Protein AF-A0A918EBH6-F1 (afdb_monomer)

Radius of gyration: 15.19 Å; Cα contacts (8 Å, |Δi|>4): 99; chains: 1; bounding box: 37×30×36 Å

Nearest PDB structures (foldseek):
  1r7l-assembly1_A  TM=7.606E-01  e=1.614E+00  Bacillus cereus
  1r7l-assembly1_B  TM=5.642E-01  e=1.238E+00  Bacillus cereus
  2ltr-assembly1_A  TM=5.351E-01  e=4.086E+00  Caenorhabditis elegans
  1us8-assembly1_B  TM=3.427E-01  e=2.744E+00  Pyrococcus furiosus
  8dba-assembly1_J  TM=3.401E-01  e=5.692E+00  Cereibacter sphaeroides

Organism: NCBI:txid2047744

Structure (mmCIF, N/CA/C/O backbone):
data_AF-A0A918EBH6-F1
#
_entry.id   AF-A0A918EBH6-F1
#
loop_
_atom_site.group_PDB
_atom_site.id
_atom_site.type_symbol
_atom_site.label_atom_id
_atom_site.label_alt_id
_atom_site.label_comp_id
_atom_site.label_asym_id
_atom_site.label_entity_id
_atom_site.label_seq_id
_atom_site.pdbx_PDB_ins_code
_atom_site.Cartn_x
_atom_site.Cartn_y
_atom_site.Cartn_z
_atom_site.occupancy
_atom_site.B_iso_or_equiv
_atom_site.auth_seq_id
_atom_site.auth_comp_id
_atom_site.auth_asym_id
_atom_site.auth_atom_id
_atom_site.pdbx_PDB_model_num
ATOM 1 N N . MET A 1 1 ? -3.705 -5.105 -1.603 1.00 84.56 1 MET A N 1
ATOM 2 C CA . MET A 1 1 ? -3.701 -3.723 -1.078 1.00 84.56 1 MET A CA 1
ATOM 3 C C . MET A 1 1 ? -3.090 -3.714 0.314 1.00 84.56 1 MET A C 1
ATOM 5 O O . MET A 1 1 ? -3.459 -4.544 1.137 1.00 84.56 1 MET A O 1
ATOM 9 N N . LEU A 1 2 ? -2.163 -2.790 0.559 1.00 86.94 2 LEU A N 1
ATOM 10 C CA . LEU A 1 2 ? -1.506 -2.577 1.850 1.00 86.94 2 LEU A 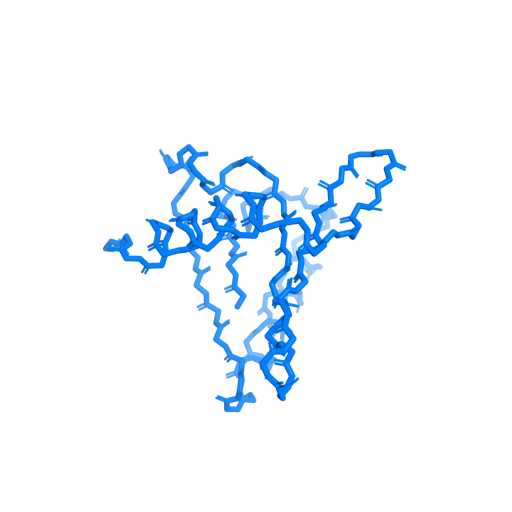CA 1
ATOM 11 C C . LEU A 1 2 ? -1.942 -1.218 2.399 1.00 86.94 2 LEU A C 1
ATOM 13 O O . LEU A 1 2 ? -1.883 -0.232 1.669 1.00 86.94 2 LEU A O 1
ATOM 17 N N . ILE A 1 3 ? -2.392 -1.167 3.652 1.00 88.19 3 ILE A N 1
ATOM 18 C CA . ILE A 1 3 ? -2.831 0.075 4.302 1.00 88.19 3 ILE A CA 1
ATOM 19 C C . ILE A 1 3 ? -2.131 0.233 5.647 1.00 88.19 3 ILE A C 1
ATOM 21 O O . ILE A 1 3 ? -2.093 -0.697 6.444 1.00 88.19 3 ILE A O 1
ATOM 25 N N . ASP A 1 4 ? -1.629 1.433 5.925 1.00 85.69 4 ASP A N 1
ATOM 26 C CA . ASP A 1 4 ? -1.108 1.802 7.240 1.00 85.69 4 ASP A CA 1
ATOM 27 C C . ASP A 1 4 ? -2.236 1.892 8.291 1.00 85.69 4 ASP A C 1
ATOM 29 O O . ASP A 1 4 ? -3.264 2.546 8.084 1.00 85.69 4 ASP A O 1
ATOM 33 N N . ALA A 1 5 ? -2.047 1.269 9.458 1.00 86.56 5 ALA A N 1
ATOM 34 C CA . ALA A 1 5 ? -3.054 1.243 10.523 1.00 86.56 5 ALA A CA 1
ATOM 35 C C . ALA A 1 5 ? -3.405 2.640 11.078 1.00 86.56 5 ALA A C 1
ATOM 37 O O . ALA A 1 5 ? -4.449 2.825 11.707 1.00 86.56 5 ALA A O 1
ATOM 38 N N . GLY A 1 6 ? -2.539 3.634 10.896 1.00 85.50 6 GLY A N 1
ATOM 39 C CA . GLY A 1 6 ? -2.749 5.042 11.234 1.00 85.50 6 GLY A CA 1
ATOM 40 C C . GLY A 1 6 ? -3.800 5.708 10.385 1.00 85.50 6 GLY A C 1
ATOM 41 O O . GLY A 1 6 ? -4.591 6.482 10.925 1.00 85.50 6 GLY A O 1
ATOM 42 N N . VAL A 1 7 ? -3.909 5.338 9.111 1.00 85.44 7 VAL A N 1
ATOM 43 C CA . VAL A 1 7 ? -4.975 5.841 8.236 1.00 85.44 7 VAL A CA 1
ATOM 44 C C . VAL A 1 7 ? -6.351 5.436 8.766 1.00 85.44 7 VAL A C 1
ATOM 46 O O . VAL A 1 7 ? -7.260 6.259 8.775 1.00 85.44 7 VAL A O 1
ATOM 49 N N . LEU A 1 8 ? -6.492 4.226 9.318 1.00 87.44 8 LEU A N 1
ATOM 50 C CA . LEU A 1 8 ? -7.761 3.759 9.895 1.00 87.44 8 LEU A CA 1
ATOM 51 C C . LEU A 1 8 ? -8.138 4.487 11.197 1.00 87.44 8 LEU A C 1
ATOM 53 O O . LEU A 1 8 ? -9.311 4.542 11.565 1.00 87.44 8 LEU A O 1
ATOM 57 N N . ARG A 1 9 ? -7.150 5.029 11.920 1.00 83.81 9 ARG A N 1
ATOM 58 C CA . ARG A 1 9 ? -7.356 5.734 13.200 1.00 83.81 9 ARG A CA 1
ATOM 59 C C . ARG A 1 9 ? -7.455 7.246 13.043 1.00 83.81 9 ARG A C 1
ATOM 61 O O . ARG A 1 9 ? -7.998 7.923 13.919 1.00 83.81 9 ARG A O 1
ATOM 68 N N . ARG A 1 10 ? -6.932 7.792 11.948 1.00 83.12 10 ARG A N 1
ATOM 69 C CA . ARG A 1 10 ? -7.021 9.213 11.637 1.00 83.12 10 ARG A CA 1
ATOM 70 C C . ARG A 1 10 ? -8.454 9.533 11.231 1.00 83.12 10 ARG A C 1
ATOM 72 O O . ARG A 1 10 ? -8.917 9.115 10.179 1.00 83.12 10 ARG A O 1
ATOM 79 N N . LYS A 1 11 ? -9.157 10.313 12.053 1.00 80.69 11 LYS A N 1
ATOM 80 C CA . LYS A 1 11 ? -10.499 10.790 11.702 1.00 80.69 11 LYS A CA 1
ATOM 81 C C . LYS A 1 11 ? -10.409 11.713 10.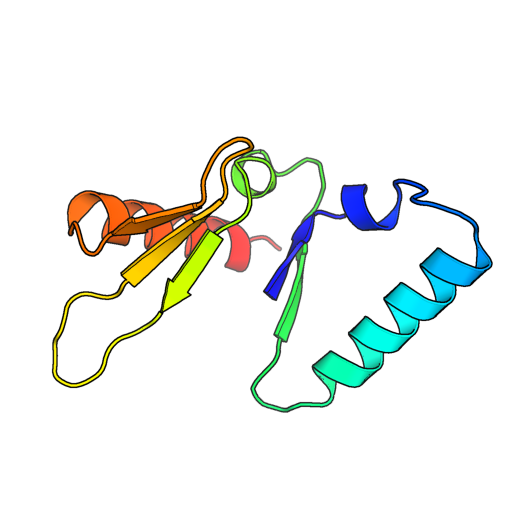489 1.00 80.69 11 LYS A C 1
ATOM 83 O O . LYS A 1 11 ? -9.905 12.831 10.596 1.00 80.69 11 LYS A O 1
ATOM 88 N N . VAL A 1 12 ? -10.910 11.239 9.356 1.00 83.62 12 VAL A N 1
ATOM 89 C CA . VAL A 1 12 ? -11.163 12.045 8.164 1.00 83.62 12 VAL A CA 1
ATOM 90 C C . VAL A 1 12 ? -12.677 12.177 8.045 1.00 83.62 12 VAL A C 1
ATOM 92 O O . VAL A 1 12 ? -13.379 11.208 7.781 1.00 83.62 12 VAL A O 1
ATOM 95 N N . GLY A 1 13 ? -13.197 13.372 8.328 1.00 87.50 13 GLY A N 1
ATOM 96 C CA . GLY A 1 13 ? -14.637 13.587 8.471 1.00 87.50 13 GLY A CA 1
ATOM 97 C C . GLY A 1 13 ? -15.212 13.023 9.780 1.00 87.50 13 GLY A C 1
ATOM 98 O O . GLY A 1 13 ? -14.554 13.027 10.823 1.00 87.50 13 GLY A O 1
ATOM 99 N N . GLY A 1 14 ? -16.482 12.608 9.738 1.00 92.06 14 GLY A N 1
ATOM 100 C CA . GLY A 1 14 ? -17.233 12.111 10.896 1.00 92.06 14 GLY A CA 1
ATOM 101 C C . GLY A 1 14 ? -17.098 10.602 11.133 1.00 92.06 14 GLY A C 1
ATOM 102 O O . GLY A 1 14 ? -16.615 9.861 10.284 1.00 92.06 14 GLY A O 1
ATOM 103 N N . VAL A 1 15 ? -17.575 10.137 12.294 1.00 91.06 15 VAL A N 1
ATOM 104 C CA . VAL A 1 15 ? -17.569 8.705 12.667 1.00 91.06 15 VAL A CA 1
ATOM 105 C C . VAL A 1 15 ? -18.380 7.855 11.688 1.00 91.06 15 VAL A C 1
ATOM 107 O O . VAL A 1 15 ? -17.940 6.766 11.336 1.00 91.06 15 VAL A O 1
ATOM 110 N N . GLU A 1 16 ? -19.525 8.364 11.234 1.00 93.81 16 GLU A N 1
ATOM 111 C CA . GLU A 1 16 ? -20.374 7.668 10.260 1.00 93.81 16 GLU A CA 1
ATOM 112 C C . GLU A 1 16 ? -19.637 7.456 8.931 1.00 93.81 16 GLU A C 1
ATOM 114 O O . GLU A 1 16 ? -19.569 6.335 8.445 1.00 93.81 16 GLU A O 1
ATOM 119 N N . LEU A 1 17 ? -18.935 8.479 8.427 1.00 93.94 17 LEU A N 1
ATOM 120 C CA . 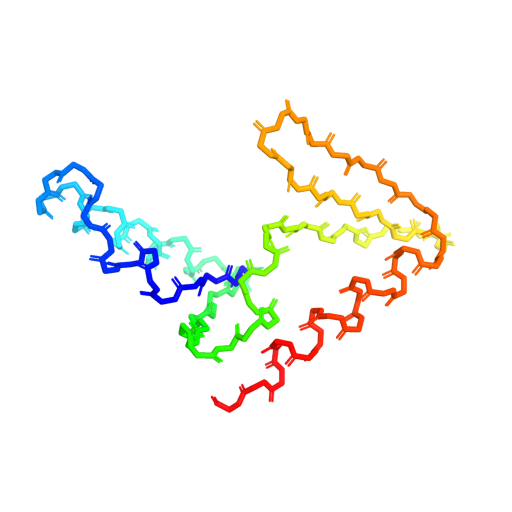LEU A 1 17 ? -18.137 8.351 7.203 1.00 93.94 17 LEU A CA 1
ATOM 121 C C . LEU A 1 17 ? -17.029 7.296 7.337 1.00 93.94 17 LEU A C 1
ATOM 123 O O . LEU A 1 17 ? -16.851 6.472 6.446 1.00 93.94 17 LEU A O 1
ATOM 127 N N . MET A 1 18 ? -16.294 7.296 8.453 1.00 92.56 18 MET A N 1
ATOM 128 C CA . MET A 1 18 ? -15.249 6.292 8.692 1.00 92.56 18 MET A CA 1
ATOM 129 C C . MET A 1 18 ? -15.832 4.875 8.777 1.00 92.56 18 MET A C 1
ATOM 131 O O . MET A 1 18 ? -15.216 3.925 8.299 1.00 92.56 18 MET A O 1
ATOM 135 N N . ARG A 1 19 ? -17.022 4.718 9.372 1.00 93.06 19 ARG A N 1
ATOM 136 C CA . ARG A 1 19 ? -17.728 3.432 9.425 1.00 93.06 19 ARG A CA 1
ATOM 137 C C . ARG A 1 19 ? -18.094 2.951 8.023 1.00 93.06 19 ARG A C 1
ATOM 139 O O . ARG A 1 19 ? -17.866 1.777 7.733 1.00 93.06 19 ARG A O 1
ATOM 146 N N . ASP A 1 20 ? -18.620 3.830 7.179 1.00 94.94 20 ASP A N 1
ATOM 147 C CA . ASP A 1 20 ? -19.008 3.493 5.806 1.00 94.94 20 ASP A CA 1
ATOM 148 C C . ASP A 1 20 ? -17.785 3.120 4.959 1.00 94.94 20 ASP A C 1
ATOM 150 O O . ASP A 1 20 ? -17.797 2.115 4.252 1.00 94.94 20 ASP A O 1
ATOM 154 N N . GLN A 1 21 ? -16.679 3.859 5.099 1.00 93.44 21 GLN A N 1
ATOM 155 C CA . GLN A 1 21 ? -15.413 3.543 4.430 1.00 93.44 21 GLN A CA 1
ATOM 156 C C . GLN A 1 21 ? -14.873 2.162 4.827 1.00 93.44 21 GLN A C 1
ATOM 158 O O . GLN A 1 21 ? -14.432 1.402 3.967 1.00 93.44 21 GLN A O 1
ATOM 163 N N . LEU A 1 22 ? -14.926 1.811 6.116 1.00 92.81 22 LEU A N 1
ATOM 164 C CA . LEU A 1 22 ? -14.504 0.490 6.589 1.00 92.81 22 LEU A CA 1
ATOM 165 C C . LEU A 1 22 ? -15.419 -0.629 6.071 1.00 92.81 22 LEU A C 1
ATOM 167 O O . LEU A 1 22 ? -14.909 -1.678 5.685 1.00 92.81 22 LEU A O 1
ATOM 171 N N . HIS A 1 23 ? -16.738 -0.415 6.020 1.00 95.38 23 HIS A N 1
ATOM 172 C CA . HIS A 1 23 ? -17.662 -1.389 5.422 1.00 95.38 23 HIS A CA 1
ATOM 173 C C . HIS A 1 23 ? -17.373 -1.597 3.938 1.00 95.38 23 HIS A C 1
ATOM 175 O O . HIS A 1 23 ? -17.273 -2.738 3.497 1.00 95.38 23 HIS A O 1
ATOM 181 N N . TYR A 1 24 ? -17.137 -0.519 3.191 1.00 94.69 24 TYR A N 1
ATOM 182 C CA . TYR A 1 24 ? -16.783 -0.621 1.781 1.00 94.69 24 TYR A CA 1
ATOM 183 C C . TYR A 1 24 ? -15.493 -1.426 1.562 1.00 94.69 24 TYR A C 1
ATOM 185 O O . TYR A 1 24 ? -15.433 -2.275 0.677 1.00 94.69 24 TYR A O 1
ATOM 193 N N . LEU A 1 25 ? -14.469 -1.238 2.405 1.00 93.62 25 LEU A N 1
ATOM 194 C CA . LEU A 1 25 ? -13.259 -2.066 2.340 1.00 93.62 25 LEU A CA 1
ATOM 195 C C . LEU A 1 25 ? -13.562 -3.556 2.565 1.00 93.62 25 LEU A C 1
ATOM 197 O O . LEU A 1 25 ? -12.975 -4.395 1.884 1.00 93.62 25 LEU A O 1
ATOM 201 N N . LEU A 1 26 ? -14.482 -3.889 3.476 1.00 94.25 26 LEU A N 1
ATOM 202 C CA . LEU A 1 26 ? -14.906 -5.271 3.734 1.00 94.25 26 LEU A CA 1
ATOM 203 C C . LEU A 1 26 ? -15.701 -5.887 2.574 1.00 94.25 26 LEU A C 1
ATOM 205 O O . LEU A 1 26 ? -15.605 -7.094 2.345 1.00 94.25 26 LEU A O 1
ATOM 209 N N . GLU A 1 27 ? -16.462 -5.080 1.839 1.00 96.31 27 GLU A N 1
ATOM 210 C CA . GLU A 1 27 ? -17.153 -5.505 0.617 1.00 96.31 27 GLU A CA 1
ATOM 211 C C . GLU A 1 27 ? -16.159 -5.754 -0.522 1.00 96.31 27 GLU A C 1
ATOM 213 O O . GLU A 1 27 ? -16.220 -6.782 -1.195 1.00 96.31 27 GLU A O 1
ATOM 218 N N . VAL A 1 28 ? -15.189 -4.855 -0.703 1.00 95.19 28 VAL A N 1
ATOM 219 C CA . VAL A 1 28 ? -14.173 -4.947 -1.762 1.00 95.19 28 VAL A CA 1
ATOM 220 C C . VAL A 1 28 ? -13.307 -6.203 -1.621 1.00 95.19 28 VAL A C 1
ATOM 222 O O . VAL A 1 28 ? -13.005 -6.854 -2.621 1.00 95.19 28 VAL A O 1
ATOM 225 N N . VAL A 1 29 ? -12.946 -6.600 -0.396 1.00 95.12 29 VAL A N 1
ATOM 226 C CA . VAL A 1 29 ? -12.156 -7.826 -0.155 1.00 95.12 29 VAL A CA 1
ATOM 227 C C . VAL A 1 29 ?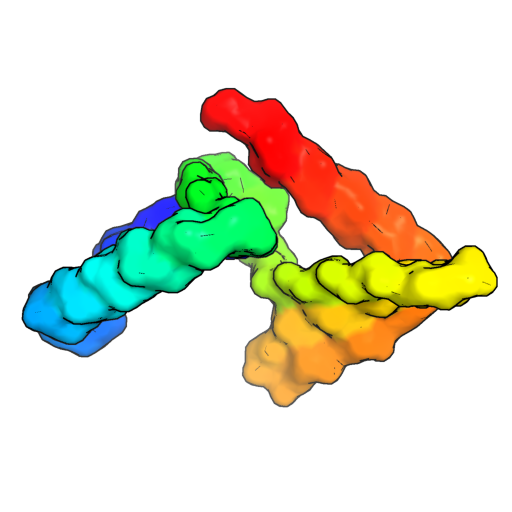 -12.939 -9.123 -0.372 1.00 95.12 29 VAL A C 1
ATOM 229 O O . VAL A 1 29 ? -12.346 -10.195 -0.318 1.00 95.12 29 VAL A O 1
ATOM 232 N N . GLN A 1 30 ? -14.251 -9.062 -0.637 1.00 95.25 30 GLN A N 1
ATOM 233 C CA . GLN A 1 30 ? -15.000 -10.246 -1.077 1.00 95.25 30 GLN A CA 1
ATOM 234 C C . GLN A 1 30 ? -14.632 -10.659 -2.512 1.00 95.25 30 GLN A C 1
ATOM 236 O O . GLN A 1 30 ? -14.928 -11.780 -2.926 1.00 95.25 30 GLN A O 1
ATOM 241 N N . VAL A 1 31 ? -13.986 -9.778 -3.286 1.00 95.75 31 VAL A N 1
ATOM 242 C CA . VAL A 1 31 ? -13.475 -10.106 -4.620 1.00 95.75 31 VAL A CA 1
ATOM 243 C C . VAL A 1 31 ? -12.233 -11.005 -4.479 1.00 95.75 31 VAL A C 1
ATOM 245 O O . VAL A 1 31 ? -11.261 -10.583 -3.857 1.00 95.75 31 VAL A O 1
ATOM 248 N N . PRO A 1 32 ? -12.189 -12.206 -5.097 1.00 92.88 32 PRO A N 1
ATOM 249 C CA . PRO A 1 32 ? -11.105 -13.179 -4.882 1.00 92.88 32 PRO A CA 1
ATOM 250 C C . PRO A 1 32 ? -9.694 -12.692 -5.231 1.00 92.88 32 PRO A C 1
ATOM 252 O O . PRO A 1 32 ? -8.708 -13.224 -4.731 1.00 92.88 32 PRO A O 1
ATOM 255 N N . THR A 1 33 ? -9.587 -11.705 -6.118 1.00 92.31 33 THR A N 1
ATOM 256 C CA . THR A 1 33 ? -8.314 -11.121 -6.558 1.00 92.31 33 THR A CA 1
ATOM 257 C C . THR A 1 33 ? -7.862 -9.948 -5.690 1.00 92.31 33 THR A C 1
ATOM 259 O O . THR A 1 33 ? -6.819 -9.355 -5.962 1.00 92.31 33 THR A O 1
ATOM 262 N N . VAL A 1 34 ? -8.622 -9.594 -4.650 1.00 92.44 34 VAL A N 1
ATOM 263 C CA . VAL A 1 34 ? -8.322 -8.467 -3.771 1.00 92.44 34 VAL A CA 1
ATOM 264 C C . VAL A 1 34 ? -7.976 -8.967 -2.376 1.00 92.44 34 VAL A C 1
ATOM 266 O O . VAL A 1 34 ? -8.811 -9.492 -1.650 1.00 92.44 34 VAL A O 1
ATOM 269 N N . SER A 1 35 ? -6.732 -8.735 -1.966 1.00 91.00 35 SER A N 1
ATOM 270 C CA . SER A 1 35 ? -6.291 -8.900 -0.583 1.00 91.00 35 SER A CA 1
ATOM 271 C C . SER A 1 35 ? -6.149 -7.540 0.097 1.00 91.00 35 SER A C 1
ATOM 273 O O . SER A 1 35 ? -5.692 -6.571 -0.517 1.00 91.00 35 SER A O 1
ATOM 275 N N . LEU A 1 36 ? -6.513 -7.459 1.375 1.00 91.12 36 LEU A N 1
ATOM 276 C CA . LEU A 1 36 ? -6.267 -6.295 2.222 1.00 91.12 36 LEU A CA 1
ATOM 277 C C . LEU A 1 36 ? -5.397 -6.705 3.403 1.00 91.12 36 LEU A C 1
ATOM 279 O O . LEU A 1 36 ? -5.771 -7.587 4.170 1.00 91.12 36 LEU A O 1
ATOM 283 N N . GLN A 1 37 ? -4.263 -6.033 3.564 1.00 89.81 37 GLN A N 1
ATOM 284 C CA . GLN A 1 37 ? -3.379 -6.201 4.708 1.00 89.81 37 GLN A CA 1
ATOM 285 C C . GLN A 1 37 ? -3.172 -4.846 5.383 1.00 89.81 37 GLN A C 1
ATOM 287 O O . GLN A 1 37 ? -2.854 -3.847 4.733 1.00 89.81 37 GLN A O 1
ATOM 292 N N . VAL A 1 38 ? -3.386 -4.825 6.697 1.00 89.44 38 VAL A N 1
ATOM 293 C CA . VAL A 1 38 ? -3.171 -3.648 7.538 1.00 89.44 38 VAL A CA 1
ATOM 294 C C . VAL A 1 38 ? -1.791 -3.763 8.169 1.00 89.44 38 VAL A C 1
ATOM 296 O O . VAL A 1 38 ? -1.499 -4.740 8.851 1.00 89.44 38 VAL A O 1
ATOM 299 N N . VAL A 1 39 ? -0.946 -2.768 7.930 1.00 86.50 39 VAL A N 1
ATOM 300 C CA . VAL A 1 39 ? 0.444 -2.722 8.384 1.00 86.50 39 VAL A CA 1
ATOM 301 C C . VAL A 1 39 ? 0.523 -1.874 9.650 1.00 86.50 39 VAL A C 1
ATOM 303 O O . VAL A 1 39 ? -0.112 -0.820 9.735 1.00 86.50 39 VAL A O 1
ATOM 306 N N . SER A 1 40 ? 1.285 -2.330 10.648 1.00 82.81 40 SER A N 1
ATOM 307 C CA . SER A 1 40 ? 1.503 -1.554 11.874 1.00 82.81 40 SER A CA 1
ATOM 308 C C . SER A 1 40 ? 2.129 -0.191 11.564 1.00 82.81 40 SER A C 1
ATOM 310 O O . SER A 1 40 ? 3.032 -0.099 10.734 1.00 82.81 40 SER A O 1
ATOM 312 N N . GLN A 1 41 ? 1.704 0.840 12.299 1.00 75.38 41 GLN A N 1
ATOM 313 C CA . GLN A 1 41 ? 2.271 2.196 12.217 1.00 75.38 41 GLN A CA 1
ATOM 314 C C . GLN A 1 41 ? 3.760 2.239 12.582 1.00 75.38 41 GLN A C 1
ATOM 316 O O . GLN A 1 41 ? 4.467 3.157 12.182 1.00 75.38 41 GLN A O 1
ATOM 321 N N . ASP A 1 42 ? 4.247 1.243 13.327 1.00 79.25 42 ASP A N 1
ATOM 322 C CA . ASP A 1 42 ? 5.654 1.156 13.731 1.00 79.25 42 ASP A CA 1
ATOM 323 C C . ASP A 1 42 ? 6.559 0.637 12.595 1.00 79.25 42 ASP A C 1
ATOM 325 O O . ASP A 1 42 ? 7.786 0.618 12.716 1.00 79.25 42 ASP A O 1
ATOM 329 N N . CYS A 1 43 ? 5.977 0.215 11.466 1.00 77.31 43 CYS A N 1
ATOM 330 C CA . CYS A 1 43 ? 6.722 -0.221 10.293 1.00 77.31 43 CYS A CA 1
ATOM 331 C C . CYS A 1 43 ? 7.135 0.978 9.427 1.00 77.31 43 CYS A C 1
ATOM 333 O O . CYS A 1 43 ? 6.376 1.435 8.572 1.00 77.31 43 CYS A O 1
ATOM 335 N N . LEU A 1 44 ? 8.384 1.434 9.574 1.00 72.38 44 LEU A N 1
ATOM 336 C CA . LEU A 1 44 ? 8.937 2.541 8.781 1.00 72.38 44 LEU A CA 1
ATOM 337 C C . LEU A 1 44 ? 8.778 2.330 7.262 1.00 72.38 44 LEU A C 1
ATOM 339 O O . LEU A 1 44 ? 8.455 3.267 6.535 1.00 72.38 44 LEU A O 1
ATOM 343 N N . THR A 1 45 ? 8.940 1.094 6.783 1.00 68.94 45 THR A N 1
ATOM 344 C CA . THR A 1 45 ? 8.784 0.719 5.366 1.00 68.94 45 THR A CA 1
ATOM 345 C C . THR A 1 45 ? 7.356 0.939 4.849 1.00 68.94 45 THR A C 1
ATOM 347 O O . THR A 1 45 ? 7.164 1.315 3.686 1.00 68.94 45 THR A O 1
ATOM 350 N N . GLY A 1 46 ? 6.351 0.746 5.710 1.00 65.50 46 GLY A N 1
ATOM 351 C CA . GLY A 1 46 ? 4.942 1.014 5.413 1.00 65.50 46 GLY A CA 1
ATOM 352 C C . GLY A 1 46 ? 4.622 2.507 5.281 1.00 65.50 46 GLY A C 1
ATOM 353 O O . GLY A 1 46 ? 3.664 2.865 4.603 1.00 65.50 46 GLY A O 1
ATOM 354 N N . LEU A 1 47 ? 5.463 3.382 5.842 1.00 68.88 47 LEU A N 1
ATOM 355 C CA . LEU A 1 47 ? 5.246 4.832 5.885 1.00 68.88 47 LEU A CA 1
ATOM 356 C C . LEU A 1 47 ? 5.851 5.600 4.702 1.00 68.88 47 LEU A C 1
ATOM 358 O O . LEU A 1 47 ? 5.581 6.790 4.545 1.00 68.88 47 LEU A O 1
ATOM 362 N N . MET A 1 48 ? 6.663 4.966 3.852 1.00 75.69 48 MET A N 1
ATOM 363 C CA . MET A 1 48 ? 7.394 5.659 2.776 1.00 75.69 48 MET A CA 1
ATOM 364 C C . MET A 1 48 ? 6.543 5.955 1.521 1.00 75.69 48 MET A C 1
ATOM 366 O O . MET A 1 48 ? 7.033 5.874 0.395 1.00 75.69 48 MET A O 1
ATOM 370 N N . GLY A 1 49 ? 5.257 6.257 1.700 1.00 81.00 49 GLY A N 1
ATOM 371 C CA . GLY A 1 49 ? 4.325 6.609 0.623 1.00 81.00 49 GLY A CA 1
ATOM 372 C C . GLY A 1 49 ? 3.695 5.413 -0.095 1.00 81.00 49 GLY A C 1
ATOM 373 O O . GLY A 1 49 ? 4.199 4.286 -0.025 1.00 81.00 49 GLY A O 1
ATOM 374 N N . ALA A 1 50 ? 2.571 5.685 -0.763 1.00 86.94 50 ALA A N 1
ATOM 375 C CA . ALA A 1 50 ? 1.803 4.708 -1.523 1.00 86.94 50 ALA A CA 1
ATOM 376 C C . ALA A 1 50 ? 2.456 4.420 -2.880 1.00 86.94 50 ALA A C 1
ATOM 378 O O . ALA A 1 50 ? 3.015 5.303 -3.533 1.00 86.94 50 ALA A O 1
ATOM 379 N N . PHE A 1 51 ? 2.365 3.166 -3.310 1.00 91.44 51 PHE A N 1
ATOM 380 C CA . PHE A 1 51 ? 2.829 2.732 -4.619 1.00 91.44 51 PHE A CA 1
ATOM 381 C C . PHE A 1 51 ? 1.957 1.588 -5.139 1.00 91.44 51 PHE A C 1
ATOM 383 O O . PHE A 1 51 ? 1.267 0.909 -4.378 1.00 91.44 51 PHE A O 1
ATOM 390 N N . THR A 1 52 ? 1.990 1.383 -6.449 1.00 93.62 52 THR A N 1
ATOM 391 C CA . THR A 1 52 ? 1.355 0.272 -7.160 1.00 93.62 52 THR A CA 1
ATOM 392 C C . THR A 1 52 ? 2.399 -0.402 -8.036 1.00 93.62 52 THR A C 1
ATOM 394 O O . THR A 1 52 ? 3.185 0.280 -8.692 1.00 93.62 52 THR A O 1
ATOM 397 N N . ILE A 1 53 ? 2.392 -1.732 -8.043 1.00 94.94 53 ILE A N 1
ATOM 398 C CA . ILE A 1 53 ? 3.187 -2.550 -8.957 1.00 94.94 53 ILE A CA 1
ATOM 399 C C . ILE A 1 53 ? 2.226 -3.168 -9.969 1.00 94.94 53 ILE A C 1
ATOM 401 O O . ILE A 1 53 ? 1.219 -3.759 -9.577 1.00 94.94 53 ILE A O 1
ATOM 405 N N . ALA A 1 54 ? 2.517 -3.004 -11.254 1.00 95.38 54 ALA A N 1
ATOM 406 C CA . ALA A 1 54 ? 1.795 -3.640 -12.343 1.00 95.38 54 ALA A CA 1
ATOM 407 C C . ALA A 1 54 ? 2.717 -4.647 -13.035 1.00 95.38 54 ALA A C 1
ATOM 409 O O . ALA A 1 54 ? 3.663 -4.256 -13.719 1.00 95.38 54 ALA A O 1
ATOM 410 N N . GLU A 1 55 ? 2.416 -5.933 -12.859 1.00 94.38 55 GLU A N 1
ATOM 411 C CA . GLU A 1 55 ? 3.081 -7.021 -13.577 1.00 94.38 55 GLU A CA 1
ATOM 412 C C . GLU A 1 55 ? 2.635 -7.020 -15.043 1.00 94.38 55 GLU A C 1
ATOM 414 O O . GLU A 1 55 ? 1.439 -7.140 -15.336 1.00 94.38 55 GLU A O 1
ATOM 419 N N . LEU A 1 56 ? 3.580 -6.846 -15.973 1.00 92.94 56 LEU A N 1
ATOM 420 C CA . LEU A 1 56 ? 3.276 -6.744 -17.403 1.00 92.94 56 LEU A CA 1
ATOM 421 C C . LEU A 1 56 ? 3.506 -8.083 -18.129 1.00 92.94 56 LEU A C 1
ATOM 423 O O . LEU A 1 56 ? 4.473 -8.797 -17.860 1.00 92.94 56 LEU A O 1
ATOM 427 N N . PRO A 1 57 ? 2.632 -8.462 -19.080 1.00 92.50 57 PRO A N 1
ATOM 428 C CA . PRO A 1 57 ? 2.742 -9.743 -19.766 1.00 92.50 57 PRO A CA 1
ATOM 429 C C . PRO A 1 57 ? 3.913 -9.777 -20.761 1.00 92.50 57 PRO A C 1
ATOM 431 O O . PRO A 1 57 ? 4.408 -8.756 -21.231 1.00 92.50 57 PRO A O 1
ATOM 434 N N . GLY A 1 58 ? 4.318 -10.985 -21.163 1.00 91.38 58 GLY A N 1
ATOM 435 C CA . GLY A 1 58 ? 5.227 -11.173 -22.301 1.00 91.38 58 GLY A CA 1
ATOM 436 C C . GLY A 1 58 ? 6.695 -10.827 -22.033 1.00 91.38 58 GLY A C 1
ATOM 437 O O . GLY A 1 58 ? 7.427 -10.556 -22.981 1.00 91.38 58 GLY A O 1
ATOM 438 N N . GLY A 1 59 ? 7.130 -10.839 -20.768 1.00 86.06 59 GLY A N 1
ATOM 439 C CA . GLY A 1 59 ? 8.519 -10.551 -20.386 1.00 86.06 59 GLY A CA 1
ATOM 440 C C . GLY A 1 59 ? 8.882 -9.066 -20.445 1.00 86.06 59 GLY A C 1
ATOM 441 O O . GLY A 1 59 ? 10.065 -8.727 -20.454 1.00 86.06 59 GLY A O 1
ATOM 442 N N . GLN A 1 60 ? 7.879 -8.188 -20.518 1.00 90.38 60 GLN A N 1
ATOM 443 C CA . GLN A 1 60 ? 8.078 -6.754 -20.348 1.00 90.38 60 GLN A CA 1
ATOM 444 C C . GLN A 1 60 ? 8.469 -6.453 -18.893 1.00 90.38 60 GLN A C 1
ATOM 446 O O . GLN A 1 60 ? 8.007 -7.158 -17.997 1.00 90.38 60 GLN A O 1
ATOM 451 N N . PRO A 1 61 ? 9.299 -5.426 -18.637 1.00 89.62 61 PRO A N 1
ATOM 452 C C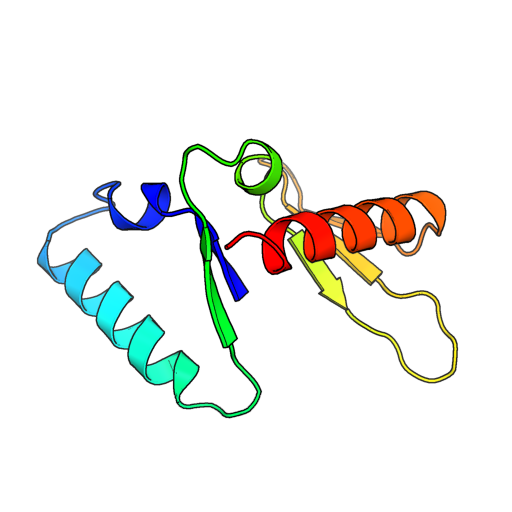A . PRO A 1 61 ? 9.558 -4.988 -17.272 1.00 89.62 61 PRO A CA 1
ATOM 453 C C . PRO A 1 61 ? 8.255 -4.558 -16.600 1.00 89.62 61 PRO A C 1
ATOM 455 O O . PRO A 1 61 ? 7.457 -3.848 -17.216 1.00 89.62 61 PRO A O 1
ATOM 458 N N . ASP A 1 62 ? 8.067 -4.948 -15.342 1.00 96.75 62 ASP A N 1
ATOM 459 C CA . ASP A 1 62 ? 6.952 -4.461 -14.533 1.00 96.75 62 ASP A CA 1
ATOM 460 C C . ASP A 1 62 ? 6.981 -2.933 -14.433 1.00 96.75 62 ASP A C 1
ATOM 462 O O . ASP A 1 62 ? 8.033 -2.294 -14.535 1.00 96.75 62 ASP A O 1
ATOM 466 N N . ALA A 1 63 ? 5.815 -2.337 -14.207 1.00 96.19 63 ALA A N 1
ATOM 467 C CA . ALA A 1 63 ? 5.690 -0.901 -14.027 1.00 96.19 63 ALA A CA 1
ATOM 468 C C . ALA A 1 63 ? 5.415 -0.555 -12.563 1.00 96.19 63 ALA A C 1
ATOM 470 O O . ALA A 1 63 ? 4.544 -1.137 -11.914 1.00 96.19 63 ALA A O 1
ATOM 471 N N . ILE A 1 64 ? 6.127 0.448 -12.062 1.00 95.88 64 ILE A N 1
ATOM 472 C CA . ILE A 1 64 ? 5.857 1.070 -10.770 1.00 95.88 64 ILE A CA 1
ATOM 473 C C . ILE A 1 64 ? 5.097 2.359 -11.012 1.00 95.88 64 ILE A C 1
ATOM 475 O O . ILE A 1 64 ? 5.541 3.196 -11.793 1.00 95.88 64 ILE A O 1
ATOM 479 N N . HIS A 1 65 ? 4.008 2.549 -10.278 1.00 93.44 65 HIS A N 1
ATOM 480 C CA . HIS A 1 65 ? 3.425 3.861 -10.048 1.00 93.44 65 HIS A CA 1
ATOM 481 C C . HIS A 1 65 ? 3.661 4.257 -8.590 1.00 93.44 65 HIS A C 1
ATOM 483 O O . HIS A 1 65 ? 3.173 3.583 -7.684 1.00 93.44 65 HIS A O 1
ATOM 489 N N . ALA A 1 66 ? 4.416 5.326 -8.354 1.00 90.00 66 ALA A N 1
ATOM 490 C CA . ALA A 1 66 ? 4.657 5.873 -7.023 1.00 90.00 66 ALA A CA 1
ATOM 491 C C . ALA A 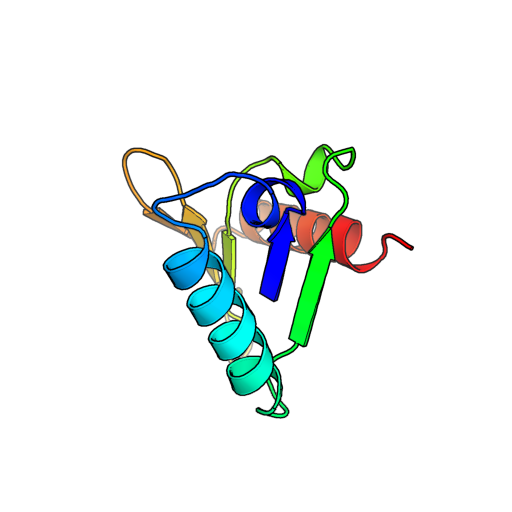1 66 ? 3.930 7.210 -6.878 1.00 90.00 66 ALA A C 1
ATOM 493 O O . ALA A 1 66 ? 4.093 8.102 -7.712 1.00 90.00 66 ALA A O 1
ATOM 494 N N . GLU A 1 67 ? 3.143 7.359 -5.814 1.00 82.88 67 GLU A N 1
ATOM 495 C CA . GLU A 1 67 ? 2.479 8.627 -5.528 1.00 82.88 67 GLU A CA 1
ATOM 496 C C . GLU A 1 67 ? 3.421 9.570 -4.776 1.00 82.88 67 GLU A C 1
ATOM 498 O O . GLU A 1 67 ? 4.038 9.199 -3.774 1.00 82.88 67 GLU A O 1
ATOM 503 N N . SER A 1 68 ? 3.490 10.821 -5.231 1.00 78.69 68 SER A N 1
ATOM 504 C CA . SER A 1 68 ? 4.034 11.930 -4.449 1.00 78.69 68 SER A CA 1
ATOM 505 C C . SER A 1 68 ? 2.949 12.971 -4.178 1.00 78.69 68 SER A C 1
ATOM 507 O O . SER A 1 68 ? 1.872 12.948 -4.771 1.00 78.69 68 SER A O 1
ATOM 509 N N . SER A 1 69 ? 3.235 13.916 -3.282 1.00 71.69 69 SER A N 1
ATOM 510 C CA . SER A 1 69 ? 2.307 15.002 -2.949 1.00 71.69 69 SER A CA 1
ATOM 511 C C . SER A 1 69 ? 2.039 15.973 -4.104 1.00 71.69 69 SER A C 1
ATOM 513 O O . SER A 1 69 ? 1.061 16.715 -4.037 1.00 71.69 69 SER A O 1
ATOM 515 N N . ALA A 1 70 ? 2.901 16.002 -5.125 1.00 76.00 70 ALA A N 1
ATOM 516 C CA . ALA A 1 70 ? 2.790 16.914 -6.261 1.00 76.00 70 ALA A CA 1
ATOM 517 C C . ALA A 1 70 ? 2.369 16.198 -7.553 1.00 76.00 70 ALA A C 1
ATOM 519 O O . ALA A 1 70 ? 1.543 16.722 -8.295 1.00 76.00 70 ALA A O 1
ATOM 520 N N . GLU A 1 71 ? 2.922 15.012 -7.814 1.00 78.75 71 GLU A N 1
ATOM 521 C CA . GLU A 1 71 ? 2.677 14.247 -9.041 1.00 78.75 71 GLU A CA 1
ATOM 522 C C . GLU A 1 71 ? 2.868 12.737 -8.813 1.00 78.75 71 GLU A C 1
ATOM 524 O O . GLU A 1 71 ? 3.672 12.318 -7.976 1.00 78.75 71 GLU A O 1
ATOM 529 N N . GLY A 1 72 ? 2.132 11.905 -9.549 1.00 82.88 72 GLY A N 1
ATOM 530 C CA . GLY A 1 72 ? 2.382 10.464 -9.610 1.00 82.88 72 GLY A CA 1
ATOM 531 C C . GLY A 1 72 ? 3.430 10.146 -10.674 1.00 82.88 72 GLY A C 1
ATOM 532 O O . GLY A 1 72 ? 3.329 10.628 -11.799 1.00 82.88 72 GLY A O 1
ATOM 533 N N . GLN A 1 73 ? 4.430 9.330 -10.343 1.00 88.81 73 GLN A N 1
ATOM 534 C CA . GLN A 1 73 ? 5.462 8.927 -11.298 1.00 88.81 73 GLN A CA 1
ATOM 535 C C . GLN A 1 73 ? 5.257 7.472 -11.717 1.00 88.81 73 GLN A C 1
ATOM 537 O O . GLN A 1 73 ? 5.174 6.589 -10.863 1.00 88.81 73 GLN A O 1
ATOM 542 N N . VAL A 1 74 ? 5.224 7.220 -13.030 1.00 93.56 74 VAL A N 1
ATOM 543 C CA . VAL A 1 74 ? 5.250 5.865 -13.602 1.00 93.56 74 VAL A CA 1
ATOM 544 C C . VAL A 1 74 ? 6.638 5.577 -14.161 1.00 93.56 74 VAL A C 1
ATOM 546 O O . VAL A 1 74 ? 7.189 6.395 -14.895 1.00 93.56 74 VAL A O 1
ATOM 549 N N . THR A 1 75 ? 7.209 4.421 -13.833 1.00 94.12 75 THR A N 1
ATOM 550 C CA . THR A 1 75 ? 8.515 4.002 -14.352 1.00 94.12 75 THR A CA 1
ATOM 551 C C . THR A 1 75 ? 8.596 2.493 -14.559 1.00 94.12 75 THR A C 1
ATOM 553 O O . THR A 1 75 ? 7.966 1.723 -13.838 1.00 94.12 75 THR A O 1
ATOM 556 N N . THR A 1 76 ? 9.395 2.089 -15.542 1.00 95.38 76 THR A N 1
ATOM 557 C CA . THR A 1 76 ? 9.797 0.702 -15.835 1.00 95.38 76 THR A CA 1
ATOM 558 C C . THR A 1 76 ? 11.312 0.515 -15.688 1.00 95.38 76 THR A C 1
ATOM 560 O O . THR A 1 76 ? 11.868 -0.496 -16.115 1.00 95.38 76 THR A O 1
ATOM 563 N N . ASP A 1 77 ? 11.996 1.505 -15.100 1.00 95.31 77 ASP A N 1
ATOM 564 C CA . ASP A 1 77 ? 13.418 1.439 -14.772 1.00 95.31 77 ASP A CA 1
ATOM 565 C C . ASP A 1 77 ? 13.708 0.255 -13.839 1.00 95.31 77 ASP A C 1
ATOM 567 O O . ASP A 1 77 ? 13.104 0.128 -12.772 1.00 95.31 77 ASP A O 1
ATOM 571 N N . LEU A 1 78 ? 14.639 -0.609 -14.247 1.00 93.00 78 LEU A N 1
ATOM 572 C CA . LEU A 1 78 ? 14.858 -1.912 -13.620 1.00 93.00 78 LEU A CA 1
ATOM 573 C C . LEU A 1 78 ? 15.308 -1.801 -12.158 1.00 93.00 78 LEU A C 1
ATOM 575 O O . LEU A 1 78 ? 14.850 -2.580 -11.318 1.00 93.00 78 LEU A O 1
ATOM 579 N N . ASP A 1 79 ? 16.174 -0.838 -11.846 1.00 94.88 79 ASP A N 1
ATOM 580 C CA . ASP A 1 79 ? 16.673 -0.633 -10.485 1.00 94.88 79 ASP A CA 1
ATOM 581 C C . ASP A 1 79 ? 15.535 -0.171 -9.568 1.00 94.88 79 ASP A C 1
ATOM 583 O O . ASP A 1 79 ? 15.349 -0.700 -8.467 1.00 94.88 79 ASP A O 1
ATOM 587 N N . THR A 1 80 ? 14.708 0.757 -10.057 1.00 93.31 80 THR A N 1
ATOM 588 C CA . THR A 1 80 ? 13.532 1.245 -9.329 1.00 93.31 80 THR A CA 1
ATOM 589 C C . THR A 1 80 ? 12.490 0.143 -9.120 1.00 93.31 80 THR A C 1
ATOM 591 O O . THR A 1 80 ? 11.989 -0.027 -8.006 1.00 93.31 80 THR A O 1
ATOM 594 N N . VAL A 1 81 ? 12.185 -0.635 -10.162 1.00 94.56 81 VAL A N 1
ATOM 595 C CA . VAL A 1 81 ? 11.261 -1.781 -10.103 1.00 94.56 81 VAL A CA 1
ATOM 596 C C . VAL A 1 81 ? 11.740 -2.801 -9.071 1.00 94.56 81 VAL A C 1
ATOM 598 O O . VAL A 1 81 ? 10.978 -3.201 -8.189 1.00 94.56 81 VAL A O 1
ATOM 601 N N . THR A 1 82 ? 13.024 -3.161 -9.115 1.00 94.31 82 THR A N 1
ATOM 602 C CA . THR A 1 82 ? 13.632 -4.115 -8.178 1.00 94.31 82 THR A CA 1
ATOM 603 C C . THR A 1 82 ? 13.551 -3.615 -6.736 1.00 94.31 82 THR A C 1
ATOM 605 O O . THR A 1 82 ? 13.168 -4.359 -5.830 1.00 94.31 82 THR A O 1
ATOM 608 N N . ALA A 1 83 ? 13.867 -2.339 -6.500 1.00 92.50 83 ALA A N 1
ATOM 609 C CA . ALA A 1 83 ? 13.783 -1.743 -5.171 1.00 92.50 83 ALA A CA 1
ATOM 610 C C . ALA A 1 83 ? 12.349 -1.764 -4.608 1.00 92.50 83 ALA A C 1
ATOM 612 O O . ALA A 1 83 ? 12.154 -2.053 -3.424 1.00 92.50 83 ALA A O 1
ATOM 613 N N . MET A 1 84 ? 11.342 -1.501 -5.444 1.00 92.56 84 MET A N 1
ATOM 614 C CA . MET A 1 84 ? 9.939 -1.486 -5.019 1.00 92.56 84 MET A CA 1
ATOM 615 C C . MET A 1 84 ? 9.379 -2.883 -4.762 1.00 92.56 84 MET A C 1
ATOM 617 O O . MET A 1 84 ? 8.644 -3.062 -3.792 1.00 92.56 84 MET A O 1
ATOM 621 N N . TRP A 1 85 ? 9.784 -3.886 -5.540 1.00 93.88 85 TRP A N 1
ATOM 622 C CA . TRP A 1 85 ? 9.472 -5.285 -5.241 1.00 93.88 85 TRP A CA 1
ATOM 623 C C . TRP A 1 85 ? 10.059 -5.732 -3.902 1.00 93.88 85 TRP A C 1
ATOM 625 O O . TRP A 1 85 ? 9.341 -6.283 -3.068 1.00 93.88 85 TRP A O 1
ATOM 635 N N . ASN A 1 86 ? 11.332 -5.418 -3.644 1.00 92.56 86 ASN A N 1
ATOM 636 C CA . ASN A 1 86 ? 11.96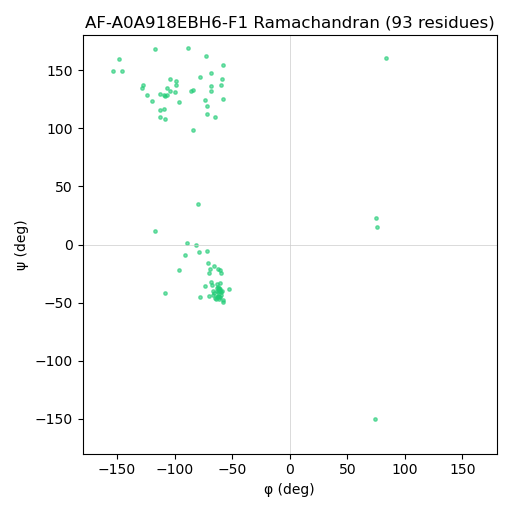6 -5.716 -2.356 1.00 92.56 86 ASN A CA 1
ATOM 637 C C . ASN A 1 86 ? 11.226 -5.044 -1.195 1.00 92.56 86 ASN A C 1
ATOM 639 O O . ASN A 1 86 ? 11.026 -5.649 -0.141 1.00 92.56 86 ASN A O 1
ATOM 643 N N . ARG A 1 87 ? 10.781 -3.798 -1.395 1.00 90.12 87 ARG A N 1
ATOM 644 C CA . ARG A 1 87 ? 9.966 -3.075 -0.418 1.00 90.12 87 ARG A CA 1
ATOM 645 C C . ARG A 1 87 ? 8.615 -3.754 -0.190 1.00 90.12 87 ARG A C 1
ATOM 647 O O . ARG A 1 87 ? 8.214 -3.909 0.961 1.00 90.12 87 ARG A O 1
ATOM 654 N N . TYR A 1 88 ? 7.917 -4.139 -1.255 1.00 90.94 88 TYR A N 1
ATOM 655 C CA . TYR A 1 88 ? 6.636 -4.836 -1.169 1.00 90.94 88 TYR A CA 1
ATOM 656 C C . TYR A 1 88 ? 6.761 -6.143 -0.382 1.00 90.94 88 TYR A C 1
ATOM 658 O O . TYR A 1 88 ? 6.016 -6.347 0.575 1.00 90.94 88 TYR A O 1
ATOM 666 N N . GLU A 1 89 ? 7.748 -6.978 -0.712 1.00 90.88 89 GLU A N 1
ATOM 667 C CA . GLU A 1 89 ? 7.994 -8.238 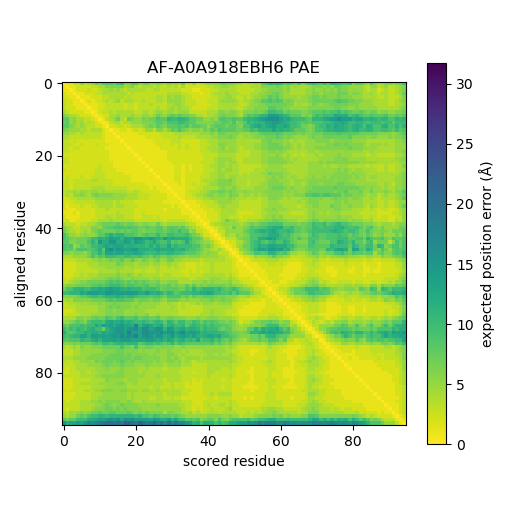-0.007 1.00 90.88 89 GLU A CA 1
ATOM 668 C C . GLU A 1 89 ? 8.359 -8.009 1.463 1.00 90.88 89 GLU A C 1
ATOM 670 O O . GLU A 1 89 ? 7.831 -8.691 2.341 1.00 90.88 89 GLU A O 1
ATOM 675 N N . ALA A 1 90 ? 9.182 -6.999 1.760 1.00 88.81 90 ALA A N 1
ATOM 676 C CA . ALA A 1 90 ? 9.527 -6.649 3.134 1.00 88.81 90 ALA A CA 1
ATOM 677 C C . ALA A 1 90 ? 8.305 -6.248 3.972 1.00 88.81 90 ALA A C 1
ATOM 679 O O . ALA A 1 90 ? 8.293 -6.526 5.165 1.00 88.81 90 ALA A O 1
ATOM 680 N N . ILE A 1 91 ? 7.286 -5.614 3.377 1.00 87.94 91 ILE A N 1
ATOM 681 C CA . ILE A 1 91 ? 6.032 -5.287 4.071 1.00 87.94 91 ILE A CA 1
ATOM 682 C C . ILE A 1 91 ? 5.136 -6.529 4.179 1.00 87.94 91 ILE A C 1
ATOM 684 O O . ILE A 1 91 ? 4.577 -6.795 5.242 1.00 87.94 91 ILE A O 1
ATOM 688 N N . ARG A 1 92 ? 4.996 -7.294 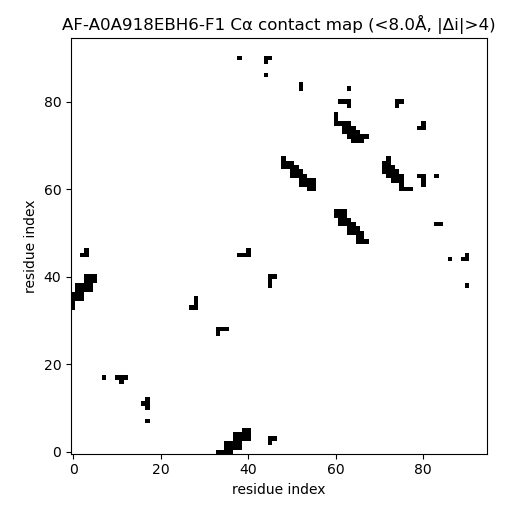3.090 1.00 85.19 92 ARG A N 1
ATOM 689 C CA . ARG A 1 92 ? 4.114 -8.468 3.009 1.00 85.19 92 ARG A CA 1
ATOM 690 C C . ARG A 1 92 ? 4.512 -9.568 3.992 1.00 85.19 92 ARG A C 1
ATOM 692 O O . ARG A 1 92 ? 3.635 -10.232 4.535 1.00 85.19 92 ARG A O 1
ATOM 699 N N . LEU A 1 93 ? 5.813 -9.750 4.212 1.00 85.12 93 LEU A N 1
ATOM 700 C CA . LEU A 1 93 ? 6.375 -10.768 5.104 1.00 85.12 93 LEU A CA 1
ATOM 701 C C . LEU A 1 93 ? 6.373 -10.367 6.588 1.00 85.12 93 LEU A C 1
ATOM 703 O O . LEU A 1 93 ? 6.838 -11.151 7.418 1.00 85.12 93 LEU A O 1
ATOM 707 N N . LEU A 1 94 ? 5.886 -9.172 6.941 1.00 74.44 94 LEU A N 1
ATOM 708 C CA . LEU A 1 94 ? 5.753 -8.791 8.346 1.00 74.44 94 LEU A CA 1
ATOM 709 C C . LEU A 1 94 ? 4.668 -9.639 9.030 1.00 74.44 94 LEU A C 1
ATOM 711 O O . LEU A 1 94 ? 3.610 -9.850 8.430 1.00 74.44 94 LEU A O 1
ATOM 715 N N . PRO A 1 95 ? 4.938 -10.127 10.255 1.00 56.69 95 PRO A N 1
ATOM 716 C CA . PRO A 1 95 ? 4.020 -10.972 11.012 1.00 56.69 95 PRO A CA 1
ATOM 717 C C . PRO A 1 95 ? 2.770 -10.229 11.497 1.00 56.69 95 PRO A C 1
ATOM 719 O O . PRO A 1 95 ? 2.847 -8.999 11.730 1.00 56.69 95 PRO A O 1
#

Mean predicted aligned error: 5.03 Å

Solvent-accessible surface area (backbone atoms only — not comparable to full-atom values): 5805 Å² total; per-residue (Å²): 89,79,42,49,48,53,64,79,68,52,82,65,80,52,72,68,55,49,51,52,54,54,51,50,53,61,58,55,48,69,41,92,90,40,58,78,45,77,39,61,72,86,39,68,81,67,66,74,58,59,70,47,80,44,87,46,76,93,83,46,70,40,35,34,39,39,55,53,99,88,54,73,48,75,46,54,52,65,71,60,40,52,54,49,51,54,50,50,51,61,57,70,72,54,131

Sequence (95 aa):
MLIDAGVLRRKVGGVELMRDQLHYLLEVVQVPTVSLQVVSQDCLTGLMGAFTIAELPGGQPDAIHAESSAEGQVTTDLDTVTAMWNRYEAIRLLP

Foldseek 3Di:
DEAEVVVLVDDDDDPVVSVVVVVVVVVVPVPVVDDYDYFYPPPPLSVPADKDWADDPDPQQIWIWTDDPVDIDIDSPPVVSVVVVVSVVVRVPDD

Secondary structure (DSSP, 8-state):
-EEEHHHHHS--S-HHHHHHHHHHHHHHTTSTT---EEEPTT-GGGGS--EEEEPPSTTPPPEEEEE-SS-EEEE--HHHHHHHHHHHHHHHT--

pLDDT: mean 88.17, std 7.8, range [56.69, 96.75]

InterPro domains:
  IPR043917 Domain of unknown function DUF5753 [PF19054] (1-92)